Protein AF-A0A0Q4DGP3-F1 (afdb_monomer_lite)

pLDDT: mean 91.42, std 11.62, range [56.94, 98.38]

Sequence (60 aa):
MKRLAGQGERTEQRLRQVEAAIVALDNDDLLDLADIFEAKPDNPIRQIAQAEMAKREISL

Radius of gyration: 14.29 Å; chains: 1; bounding box: 34×21×38 Å

Foldseek 3Di:
DVVVVVVVVVVVVVVVVVLVVLLPDDPVVLAVQLVVCVVPPPDPSNVSSVVSCVVVVHDD

Structure (mmCIF, N/CA/C/O backbone):
data_AF-A0A0Q4DGP3-F1
#
_entry.id   AF-A0A0Q4DGP3-F1
#
loop_
_atom_site.group_PDB
_atom_site.id
_atom_site.type_symbol
_atom_site.label_atom_id
_atom_site.label_alt_id
_atom_site.label_comp_id
_atom_site.label_asym_id
_at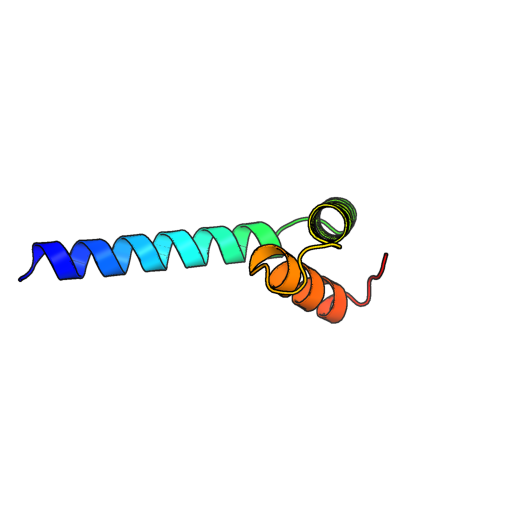om_site.label_entity_id
_atom_site.label_seq_id
_atom_site.pdbx_PDB_ins_code
_atom_site.Cartn_x
_atom_site.Cartn_y
_atom_site.Cartn_z
_atom_site.occupancy
_atom_site.B_iso_or_equiv
_atom_site.auth_seq_id
_atom_site.auth_comp_id
_atom_site.auth_asym_id
_atom_site.auth_atom_id
_atom_site.pdbx_PDB_model_num
ATOM 1 N N . MET A 1 1 ? -21.484 11.395 25.173 1.00 56.94 1 MET A N 1
ATOM 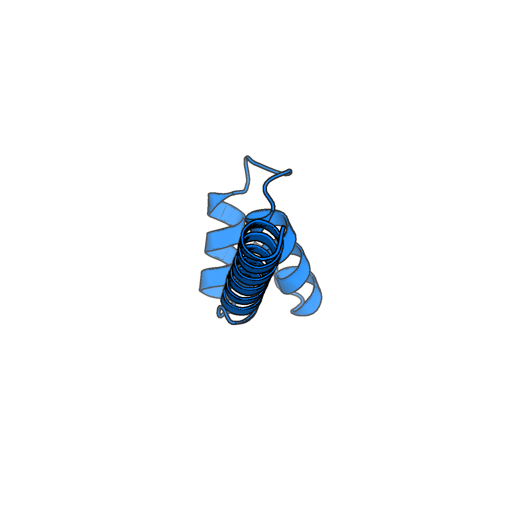2 C CA . MET A 1 1 ? -20.023 11.621 25.067 1.00 56.94 1 MET A CA 1
ATOM 3 C C . MET A 1 1 ? -19.227 10.317 24.907 1.00 56.94 1 MET A C 1
ATOM 5 O O . MET A 1 1 ? -18.581 10.179 23.882 1.00 56.94 1 MET A O 1
ATOM 9 N N . LYS A 1 2 ? -19.329 9.311 25.801 1.00 59.72 2 LYS A N 1
ATOM 10 C CA . LYS A 1 2 ? -18.570 8.031 25.694 1.00 59.72 2 LYS A CA 1
ATOM 11 C C . LYS A 1 2 ? -18.751 7.236 24.383 1.00 59.72 2 LYS A C 1
ATOM 13 O O . LYS A 1 2 ? -17.808 6.619 23.907 1.00 59.72 2 LYS A O 1
ATOM 18 N N . ARG A 1 3 ? -19.949 7.250 23.786 1.00 57.06 3 ARG A N 1
ATOM 19 C CA . ARG A 1 3 ? -20.262 6.455 22.581 1.00 57.06 3 ARG A CA 1
ATOM 20 C C . ARG A 1 3 ? -19.586 6.973 21.304 1.00 57.06 3 ARG A C 1
ATOM 22 O O . ARG A 1 3 ? -19.232 6.167 20.456 1.00 57.06 3 ARG A O 1
ATOM 29 N N . LEU A 1 4 ? -19.392 8.290 21.197 1.00 59.16 4 LEU A N 1
ATOM 30 C CA . LEU A 1 4 ? -18.718 8.923 20.055 1.00 59.16 4 LEU A CA 1
ATOM 31 C C . LEU A 1 4 ? -17.203 8.672 20.106 1.00 59.16 4 LEU A C 1
ATOM 33 O O . LEU A 1 4 ? -16.612 8.323 19.091 1.00 59.16 4 LEU A O 1
ATOM 37 N N . ALA A 1 5 ? -16.603 8.729 21.301 1.00 61.44 5 ALA A N 1
ATOM 38 C CA . ALA A 1 5 ? -15.188 8.400 21.500 1.00 61.44 5 ALA A CA 1
ATOM 39 C C . ALA A 1 5 ? -14.863 6.947 21.091 1.00 61.44 5 ALA A C 1
ATOM 41 O O . ALA A 1 5 ? -13.932 6.716 20.327 1.00 61.44 5 ALA A O 1
ATOM 42 N N . GLY A 1 6 ? -15.696 5.974 21.485 1.00 66.81 6 GLY A N 1
ATOM 43 C CA . GLY A 1 6 ? -15.519 4.568 21.086 1.00 66.81 6 GLY A CA 1
ATOM 44 C C . GLY A 1 6 ? -15.852 4.258 19.617 1.00 66.81 6 GLY A C 1
ATOM 45 O O . GLY A 1 6 ? -15.624 3.142 19.151 1.00 66.81 6 GLY A O 1
ATOM 46 N N . GLN A 1 7 ? -16.440 5.194 18.866 1.00 70.56 7 GLN A N 1
ATOM 47 C CA . GLN A 1 7 ? -16.590 5.068 17.409 1.00 70.56 7 GLN A CA 1
ATOM 48 C C . GLN A 1 7 ? -15.331 5.549 16.680 1.00 70.56 7 GLN A C 1
ATOM 50 O O . GLN A 1 7 ? -14.922 4.897 15.720 1.00 70.56 7 GLN A O 1
ATOM 55 N N . GLY A 1 8 ? -14.692 6.617 17.172 1.00 78.94 8 GLY A N 1
ATOM 56 C CA . GLY A 1 8 ? -13.404 7.098 16.662 1.00 78.94 8 GLY A CA 1
ATOM 57 C C . GLY A 1 8 ? -12.310 6.042 16.796 1.00 78.94 8 GLY A C 1
ATOM 58 O O . GLY A 1 8 ? -11.735 5.627 15.797 1.00 78.94 8 GLY A O 1
ATOM 59 N N . GLU A 1 9 ? -12.135 5.492 17.999 1.00 82.38 9 GLU A N 1
ATOM 60 C CA . GLU A 1 9 ? -11.101 4.485 18.282 1.00 82.38 9 GLU A CA 1
ATOM 61 C C . GLU A 1 9 ? -11.221 3.232 17.396 1.00 82.38 9 GLU A C 1
ATOM 63 O O . GLU A 1 9 ? -10.233 2.737 16.855 1.00 82.38 9 GLU A O 1
ATOM 68 N N . ARG A 1 10 ? -12.450 2.747 17.170 1.00 86.75 10 ARG A N 1
ATOM 69 C CA . ARG A 1 10 ? -12.696 1.603 16.276 1.00 86.75 10 ARG A CA 1
ATOM 70 C C . ARG A 1 10 ? -12.425 1.934 14.812 1.00 86.75 10 ARG A C 1
ATOM 72 O O . ARG A 1 10 ? -11.953 1.071 14.075 1.00 86.75 10 ARG A O 1
ATOM 79 N N . THR A 1 11 ? -12.723 3.161 14.393 1.00 90.00 11 THR A N 1
ATOM 80 C CA . THR A 1 11 ? -12.455 3.624 13.025 1.00 90.00 11 THR A CA 1
ATOM 81 C C . THR A 1 11 ? -10.951 3.711 12.781 1.00 90.00 11 THR A C 1
ATOM 83 O O . THR A 1 11 ? -10.459 3.170 11.796 1.00 90.00 11 THR A O 1
ATOM 86 N N . GLU A 1 12 ? -10.207 4.295 13.719 1.00 91.62 12 GLU A N 1
ATOM 87 C CA . GLU A 1 12 ? -8.745 4.369 13.666 1.00 91.62 12 GLU A CA 1
ATOM 88 C C . GLU A 1 12 ? -8.096 2.985 13.694 1.00 91.62 12 GLU A C 1
ATOM 90 O O . GLU A 1 12 ? -7.180 2.706 12.922 1.00 91.62 12 GLU A O 1
ATOM 95 N N . GLN A 1 13 ? -8.585 2.085 14.552 1.00 93.94 13 GLN A N 1
ATOM 96 C CA . GLN A 1 13 ? -8.092 0.713 14.595 1.00 93.94 13 GLN A CA 1
ATOM 97 C C . GLN A 1 13 ? -8.317 -0.000 13.261 1.00 93.94 13 GLN A C 1
ATOM 99 O O . GLN A 1 13 ? -7.422 -0.698 12.785 1.00 93.94 13 GLN A O 1
ATOM 104 N N . ARG A 1 14 ? -9.488 0.184 12.643 1.00 94.69 14 ARG A N 1
ATOM 105 C CA . ARG A 1 14 ? -9.782 -0.409 11.338 1.00 94.69 14 ARG A CA 1
ATOM 106 C C . ARG A 1 14 ? -8.880 0.158 10.244 1.00 94.69 14 ARG A C 1
ATOM 108 O O . ARG A 1 14 ? -8.425 -0.615 9.410 1.00 94.69 14 ARG A O 1
ATOM 115 N N . LEU A 1 15 ? -8.596 1.460 10.266 1.00 94.81 15 LEU A N 1
ATOM 116 C CA . LEU A 1 15 ? -7.684 2.086 9.308 1.00 94.81 15 LEU A CA 1
ATOM 117 C C . LEU A 1 15 ? -6.266 1.514 9.436 1.00 94.81 15 LEU A C 1
ATOM 119 O O . LEU A 1 15 ? -5.718 1.041 8.446 1.00 94.81 15 LEU A O 1
ATOM 123 N N . ARG A 1 16 ? -5.735 1.417 10.663 1.00 95.94 16 ARG A N 1
ATOM 124 C CA . ARG A 1 16 ? -4.425 0.792 10.922 1.00 95.94 16 ARG A CA 1
ATOM 125 C C . ARG A 1 16 ? -4.352 -0.658 10.439 1.00 95.94 16 ARG A C 1
ATOM 127 O O . ARG A 1 16 ? -3.320 -1.090 9.941 1.00 95.94 16 ARG A O 1
ATOM 134 N N . GLN A 1 17 ? -5.437 -1.422 10.583 1.00 97.50 17 GLN A N 1
ATOM 135 C CA . GLN A 1 17 ? -5.501 -2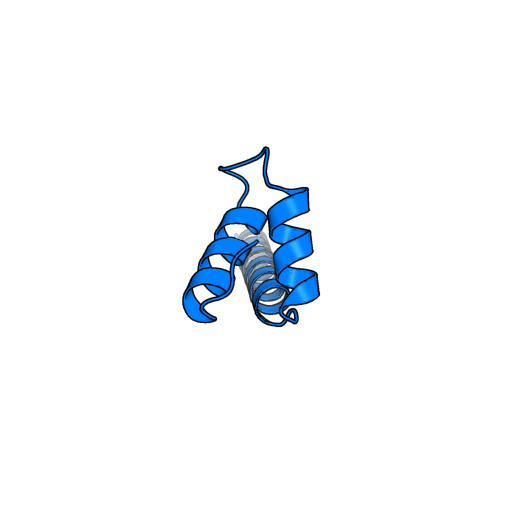.798 10.077 1.00 97.50 17 GLN A CA 1
ATOM 136 C C . GLN A 1 17 ? -5.441 -2.857 8.548 1.00 97.50 17 GLN A C 1
ATOM 138 O O . GLN A 1 17 ? -4.806 -3.758 8.011 1.00 97.50 17 GLN A O 1
ATOM 143 N N . VAL A 1 18 ? -6.089 -1.917 7.855 1.00 96.25 18 VAL A N 1
ATOM 144 C CA . VAL A 1 18 ? -6.034 -1.835 6.388 1.00 96.25 18 VAL A CA 1
ATOM 145 C C . VAL A 1 18 ? -4.632 -1.447 5.924 1.00 96.25 18 VAL A C 1
ATOM 147 O O . VAL A 1 18 ? -4.093 -2.106 5.043 1.00 96.25 18 VAL A O 1
ATOM 150 N N . GLU A 1 19 ? -4.014 -0.443 6.547 1.00 97.19 19 GLU A N 1
ATOM 151 C CA . GLU A 1 19 ? -2.634 -0.039 6.244 1.00 97.19 19 GLU A CA 1
ATOM 152 C C . GLU A 1 19 ? -1.654 -1.204 6.435 1.00 97.19 19 GLU A C 1
ATOM 154 O O . GLU A 1 19 ? -0.859 -1.500 5.546 1.00 97.19 19 GLU A O 1
ATOM 159 N N . ALA A 1 20 ? -1.760 -1.920 7.560 1.00 97.88 20 ALA A N 1
ATOM 160 C CA . ALA A 1 20 ? -0.929 -3.088 7.834 1.00 97.88 20 ALA A CA 1
ATOM 161 C C . ALA A 1 20 ? -1.163 -4.227 6.831 1.00 97.88 20 ALA A C 1
ATOM 163 O O . ALA A 1 20 ? -0.209 -4.896 6.446 1.00 97.88 20 ALA A O 1
ATOM 164 N N . ALA A 1 21 ? -2.408 -4.444 6.395 1.00 98.12 21 ALA A N 1
ATOM 165 C CA . ALA A 1 21 ? -2.726 -5.459 5.396 1.00 98.12 21 ALA A CA 1
ATOM 166 C C . ALA A 1 21 ? -2.106 -5.133 4.030 1.00 98.12 21 ALA A C 1
ATOM 168 O O . ALA A 1 21 ? -1.557 -6.029 3.402 1.00 98.12 21 ALA A O 1
ATOM 169 N N . ILE A 1 22 ? -2.132 -3.863 3.605 1.00 97.50 22 ILE A N 1
ATOM 170 C CA . ILE A 1 22 ? -1.481 -3.418 2.361 1.00 97.50 22 ILE A CA 1
ATOM 171 C C . ILE A 1 22 ? 0.037 -3.607 2.454 1.00 97.50 22 ILE A C 1
ATOM 173 O O . ILE A 1 22 ? 0.651 -4.145 1.541 1.00 97.50 22 ILE A O 1
ATOM 177 N N . VAL A 1 23 ? 0.647 -3.217 3.578 1.00 97.81 23 VAL A N 1
ATOM 178 C CA . VAL A 1 23 ? 2.094 -3.383 3.806 1.00 97.81 23 VAL A CA 1
ATOM 179 C C . VAL A 1 23 ? 2.510 -4.855 3.872 1.00 97.81 23 VAL A C 1
ATOM 181 O O . VAL A 1 23 ? 3.669 -5.162 3.624 1.00 97.81 23 VAL A O 1
ATOM 184 N N . ALA A 1 24 ? 1.600 -5.771 4.203 1.00 98.25 24 ALA A N 1
ATOM 185 C CA . ALA A 1 24 ? 1.879 -7.204 4.272 1.00 98.25 24 ALA A CA 1
ATOM 186 C C . ALA A 1 24 ? 1.721 -7.940 2.930 1.00 98.25 24 ALA A C 1
ATOM 188 O O . ALA A 1 24 ? 2.030 -9.130 2.879 1.00 98.25 24 ALA A O 1
ATOM 189 N N . LEU A 1 25 ? 1.255 -7.264 1.871 1.00 98.19 25 LEU A N 1
ATOM 190 C CA . LEU A 1 25 ? 1.183 -7.844 0.528 1.00 98.19 25 LEU A CA 1
ATOM 191 C C . LEU A 1 25 ? 2.575 -8.249 0.035 1.00 98.19 25 LEU A C 1
ATOM 193 O O . LEU A 1 25 ? 3.588 -7.650 0.429 1.00 98.19 25 LEU A O 1
ATOM 197 N N . ASP A 1 26 ? 2.628 -9.266 -0.823 1.00 98.38 26 ASP A N 1
ATOM 198 C CA . ASP A 1 26 ? 3.853 -9.599 -1.541 1.00 98.38 26 ASP A CA 1
ATOM 199 C C . ASP A 1 26 ? 4.155 -8.548 -2.623 1.00 98.38 26 ASP A C 1
ATOM 201 O O . ASP A 1 26 ? 3.490 -7.517 -2.716 1.00 98.38 26 ASP A O 1
ATOM 205 N N . ASN A 1 27 ? 5.242 -8.735 -3.367 1.00 98.25 27 ASN A N 1
ATOM 206 C CA . ASN A 1 27 ? 5.662 -7.729 -4.335 1.00 98.25 27 ASN A CA 1
ATOM 207 C C . ASN A 1 27 ? 4.715 -7.650 -5.537 1.00 98.25 27 ASN A C 1
ATOM 209 O O . ASN A 1 27 ? 4.444 -6.540 -5.983 1.00 98.25 27 ASN A O 1
ATOM 213 N N . ASP A 1 28 ? 4.208 -8.781 -6.027 1.00 98.06 28 ASP A N 1
ATOM 214 C CA . ASP A 1 28 ? 3.355 -8.823 -7.218 1.00 98.06 28 ASP A CA 1
ATOM 215 C C . ASP A 1 28 ? 1.994 -8.184 -6.908 1.00 98.06 28 ASP A C 1
ATOM 217 O O . ASP A 1 28 ? 1.564 -7.268 -7.609 1.00 98.06 28 ASP A O 1
ATOM 221 N N . ASP A 1 29 ? 1.387 -8.545 -5.774 1.00 97.94 29 ASP A N 1
ATOM 222 C CA . ASP A 1 29 ? 0.134 -7.946 -5.308 1.00 97.94 29 ASP A CA 1
ATOM 223 C C . ASP A 1 29 ? 0.278 -6.435 -5.046 1.00 97.94 29 ASP A C 1
ATOM 225 O O . ASP A 1 29 ? -0.653 -5.653 -5.264 1.00 97.94 29 ASP A O 1
ATOM 229 N N . LEU A 1 30 ? 1.439 -5.994 -4.547 1.00 97.56 30 LEU A N 1
ATOM 230 C CA . LEU A 1 30 ? 1.706 -4.580 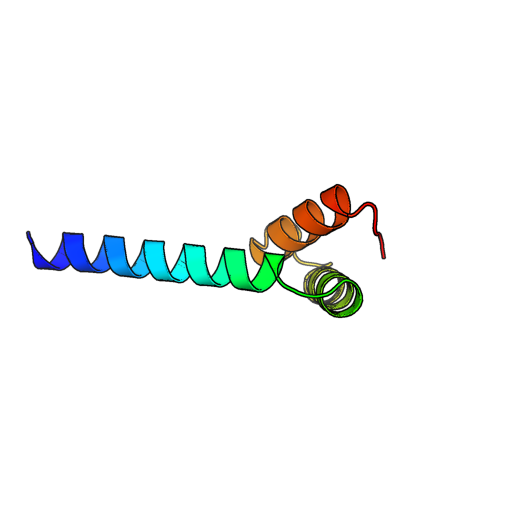-4.283 1.00 97.56 30 LEU A CA 1
ATOM 231 C C . LEU A 1 30 ? 1.854 -3.772 -5.580 1.00 97.56 30 LEU A C 1
ATOM 233 O O . LEU A 1 30 ? 1.381 -2.633 -5.644 1.00 97.56 30 LEU A O 1
ATOM 237 N N . LEU A 1 31 ? 2.487 -4.362 -6.598 1.00 97.69 31 LEU A N 1
ATOM 238 C CA . LEU A 1 31 ? 2.601 -3.789 -7.938 1.00 97.69 31 LEU A CA 1
ATOM 239 C C . LEU A 1 31 ? 1.222 -3.677 -8.593 1.00 97.69 31 LEU A C 1
ATOM 241 O O . LEU A 1 31 ? 0.844 -2.582 -9.012 1.00 97.69 31 LEU A O 1
ATOM 245 N N . ASP A 1 32 ? 0.430 -4.749 -8.567 1.00 97.56 32 ASP A N 1
ATOM 246 C CA . ASP A 1 32 ? -0.944 -4.753 -9.079 1.00 97.56 32 ASP A CA 1
ATOM 247 C C . ASP A 1 32 ? -1.803 -3.688 -8.387 1.00 97.56 32 ASP A C 1
ATOM 249 O O . ASP A 1 32 ? -2.562 -2.957 -9.025 1.00 97.56 32 ASP A O 1
ATOM 253 N N . LEU A 1 33 ? -1.667 -3.537 -7.067 1.00 96.50 33 LEU A N 1
ATOM 254 C CA . LEU A 1 33 ? -2.403 -2.519 -6.326 1.00 96.50 33 LEU A CA 1
ATOM 255 C C . LEU A 1 33 ? -1.997 -1.096 -6.737 1.00 96.50 33 LEU A C 1
ATOM 257 O O . LEU A 1 33 ? -2.856 -0.213 -6.824 1.00 96.50 33 LEU A O 1
ATOM 261 N N . ALA A 1 34 ? -0.711 -0.853 -6.992 1.00 95.50 34 ALA A N 1
ATOM 262 C CA . ALA A 1 34 ? -0.237 0.436 -7.484 1.00 95.50 34 ALA A CA 1
ATOM 263 C C . ALA A 1 34 ? -0.750 0.735 -8.903 1.00 95.50 34 ALA A C 1
ATOM 265 O O . ALA A 1 34 ? -1.149 1.876 -9.161 1.00 95.50 34 ALA A O 1
ATOM 266 N N . ASP A 1 35 ? -0.801 -0.279 -9.770 1.00 96.06 35 ASP A N 1
ATOM 267 C CA . ASP A 1 35 ? -1.317 -0.200 -11.142 1.00 96.06 35 ASP A CA 1
ATOM 268 C C . ASP A 1 35 ? -2.831 0.077 -11.174 1.00 96.06 35 ASP A C 1
ATOM 270 O O . ASP A 1 35 ? -3.289 1.042 -11.790 1.00 96.06 35 ASP A O 1
ATOM 274 N N . ILE A 1 36 ? -3.624 -0.656 -10.380 1.00 97.31 36 ILE A N 1
ATOM 275 C CA . ILE A 1 36 ? -5.084 -0.463 -10.257 1.00 97.31 36 ILE A CA 1
ATOM 276 C C . ILE A 1 36 ? -5.444 0.992 -9.926 1.00 97.31 36 ILE A C 1
ATOM 278 O O . ILE A 1 36 ? -6.470 1.521 -10.374 1.00 97.31 36 ILE A O 1
ATOM 282 N N . PHE A 1 37 ? -4.621 1.647 -9.108 1.00 96.44 37 PHE A N 1
ATOM 283 C CA . PHE A 1 37 ? -4.833 3.029 -8.702 1.00 96.44 37 PHE A CA 1
ATOM 284 C C . PHE A 1 37 ? -3.969 4.038 -9.463 1.00 96.44 37 PHE A C 1
ATOM 286 O O . PHE A 1 37 ? -3.995 5.209 -9.090 1.00 96.44 37 PHE A O 1
ATOM 293 N N . GLU A 1 38 ? -3.266 3.662 -10.534 1.00 95.06 38 GLU A N 1
ATOM 294 C CA . GLU A 1 38 ? -2.321 4.529 -11.251 1.00 95.06 38 GLU A CA 1
ATOM 295 C C . GLU A 1 38 ? -2.931 5.901 -11.592 1.00 95.06 38 GLU A C 1
ATOM 297 O O . GLU A 1 38 ? -2.367 6.943 -11.245 1.00 95.06 38 GLU A O 1
ATOM 302 N N . ALA A 1 39 ? -4.146 5.901 -12.151 1.00 95.44 39 ALA A N 1
ATOM 303 C CA . ALA A 1 39 ? -4.893 7.098 -12.548 1.00 95.44 39 ALA A CA 1
ATOM 304 C C . ALA A 1 39 ? -5.441 7.942 -11.373 1.00 95.44 39 ALA A C 1
ATOM 306 O O . ALA A 1 39 ? -6.154 8.925 -11.590 1.00 95.44 39 ALA A O 1
ATOM 307 N N . LYS A 1 40 ? -5.166 7.559 -10.119 1.00 95.62 40 LYS A N 1
ATOM 308 C CA . LYS A 1 40 ? -5.672 8.204 -8.896 1.00 95.62 40 LYS A CA 1
ATOM 309 C C . LYS A 1 40 ? -4.519 8.532 -7.936 1.00 95.62 40 LYS A C 1
ATOM 311 O O . LYS A 1 40 ? -4.405 7.895 -6.886 1.00 95.62 40 LYS A O 1
ATOM 316 N N . PRO A 1 41 ? -3.681 9.539 -8.247 1.00 87.62 41 PRO A N 1
ATOM 317 C CA . PRO A 1 41 ? -2.476 9.850 -7.473 1.00 87.62 41 PRO A CA 1
ATOM 318 C C . PRO A 1 41 ? -2.747 10.199 -6.001 1.00 87.62 41 PRO A C 1
ATOM 320 O O . PRO A 1 41 ? -1.955 9.842 -5.130 1.00 87.62 41 PRO A O 1
ATOM 323 N N . ASP A 1 42 ? -3.898 10.810 -5.715 1.00 94.31 42 ASP A N 1
ATOM 324 C CA . ASP A 1 42 ? -4.303 11.202 -4.360 1.00 94.31 42 ASP A CA 1
ATOM 325 C C . ASP A 1 42 ? -4.990 10.074 -3.570 1.00 94.31 42 ASP A C 1
ATOM 327 O O . ASP A 1 42 ? -5.445 10.283 -2.446 1.00 94.31 42 ASP A O 1
ATOM 331 N N . ASN A 1 43 ? -5.111 8.870 -4.143 1.00 95.69 43 ASN A N 1
ATOM 332 C CA . ASN A 1 43 ? -5.723 7.748 -3.444 1.00 95.69 43 ASN A CA 1
ATOM 333 C C . ASN A 1 43 ? -4.794 7.240 -2.319 1.00 95.69 43 ASN A C 1
ATOM 335 O O . ASN A 1 43 ? -3.661 6.848 -2.612 1.00 95.69 43 ASN A O 1
ATOM 339 N N . PRO A 1 44 ? -5.262 7.155 -1.058 1.00 95.12 44 PRO A N 1
ATOM 340 C CA . PRO A 1 44 ? -4.431 6.703 0.060 1.00 95.12 44 PRO A CA 1
ATOM 341 C C . PRO A 1 44 ? -3.842 5.301 -0.131 1.00 95.12 44 PRO A C 1
ATOM 343 O O . PRO A 1 44 ? -2.707 5.057 0.263 1.00 95.12 44 PRO A O 1
ATOM 346 N N . ILE A 1 45 ? -4.574 4.388 -0.778 1.00 96.25 45 ILE A N 1
ATOM 347 C CA . ILE A 1 45 ? -4.107 3.019 -1.037 1.00 96.25 45 ILE A CA 1
ATOM 348 C C . ILE A 1 45 ? -2.896 3.046 -1.973 1.00 96.25 45 ILE A C 1
ATOM 350 O O . ILE A 1 45 ? -1.890 2.402 -1.688 1.00 96.25 45 ILE A O 1
ATOM 354 N N . ARG A 1 46 ? -2.952 3.858 -3.037 1.00 95.88 46 ARG A N 1
ATOM 355 C CA . ARG A 1 46 ? -1.830 4.054 -3.966 1.00 95.88 46 ARG A CA 1
ATOM 356 C C . ARG A 1 46 ? -0.612 4.633 -3.259 1.00 95.88 46 ARG A C 1
ATOM 358 O O . ARG A 1 46 ? 0.500 4.180 -3.491 1.00 95.88 46 ARG A O 1
ATOM 365 N N . GLN A 1 47 ? -0.813 5.634 -2.405 1.00 96.88 47 GLN A N 1
ATOM 366 C CA . GLN A 1 47 ? 0.279 6.280 -1.674 1.00 96.88 47 GLN A CA 1
ATOM 367 C C . GLN A 1 47 ? 0.978 5.301 -0.725 1.00 96.88 47 GLN A C 1
ATOM 369 O O . GLN A 1 47 ? 2.206 5.257 -0.691 1.00 96.88 47 GLN A O 1
ATOM 374 N N . ILE A 1 48 ? 0.207 4.485 0.002 1.00 97.69 48 ILE A N 1
ATOM 375 C CA . ILE A 1 48 ? 0.751 3.443 0.881 1.00 97.69 48 ILE A CA 1
ATOM 376 C C . ILE A 1 48 ? 1.503 2.394 0.057 1.00 97.69 48 ILE A C 1
ATOM 378 O O . ILE A 1 48 ? 2.630 2.050 0.411 1.00 97.69 48 ILE A O 1
ATOM 382 N N . ALA A 1 49 ? 0.917 1.932 -1.053 1.00 97.19 49 ALA A N 1
ATOM 383 C CA . ALA A 1 49 ? 1.545 0.949 -1.928 1.00 97.19 49 ALA A CA 1
ATOM 384 C C . ALA A 1 49 ? 2.879 1.462 -2.489 1.00 97.19 49 ALA A C 1
ATOM 386 O O . ALA A 1 49 ? 3.903 0.810 -2.322 1.00 97.19 49 ALA A O 1
ATOM 387 N N . GLN A 1 50 ? 2.905 2.679 -3.041 1.00 96.56 50 GLN A N 1
ATOM 388 C CA . GLN A 1 50 ? 4.127 3.297 -3.565 1.00 96.56 50 GLN A CA 1
ATOM 389 C C . GLN A 1 50 ? 5.194 3.516 -2.492 1.00 96.56 50 GLN A C 1
ATOM 391 O O . GLN A 1 50 ? 6.379 3.310 -2.751 1.00 96.56 50 GLN A O 1
ATOM 396 N N . ALA A 1 51 ? 4.797 3.919 -1.283 1.00 97.62 51 ALA A N 1
ATOM 397 C CA . ALA A 1 51 ? 5.735 4.073 -0.179 1.00 97.62 51 ALA A CA 1
ATOM 398 C C . ALA A 1 51 ? 6.370 2.732 0.213 1.00 97.62 51 ALA A C 1
ATOM 400 O O . ALA A 1 51 ? 7.561 2.681 0.511 1.00 97.62 51 ALA A O 1
ATOM 401 N N . GLU A 1 52 ? 5.596 1.647 0.209 1.00 98.19 52 GLU A N 1
ATOM 402 C CA . GLU A 1 52 ? 6.110 0.312 0.502 1.00 98.19 52 GLU A CA 1
ATOM 403 C C . GLU A 1 52 ? 6.964 -0.244 -0.650 1.00 98.19 52 GLU A C 1
ATOM 405 O O . GLU A 1 52 ? 8.043 -0.773 -0.394 1.00 98.19 52 GLU A O 1
ATOM 410 N N . MET A 1 53 ? 6.572 -0.022 -1.909 1.00 97.75 53 MET A N 1
ATOM 411 C CA . MET A 1 53 ? 7.386 -0.343 -3.088 1.00 97.75 53 MET A CA 1
ATOM 412 C C . MET A 1 53 ? 8.755 0.339 -3.027 1.00 97.75 53 MET A C 1
ATOM 414 O O . MET A 1 53 ? 9.779 -0.309 -3.224 1.00 97.75 53 MET A O 1
ATOM 418 N N . ALA A 1 54 ? 8.782 1.629 -2.673 1.00 98.00 54 ALA A N 1
ATOM 419 C CA . ALA A 1 54 ? 10.017 2.388 -2.523 1.00 98.00 54 ALA A CA 1
ATOM 420 C C . ALA A 1 54 ? 10.914 1.833 -1.404 1.00 98.00 54 ALA A C 1
ATOM 422 O O . ALA A 1 54 ? 12.128 1.771 -1.578 1.00 98.00 54 ALA A O 1
ATOM 423 N N . LYS A 1 55 ? 10.343 1.388 -0.273 1.00 98.06 55 LYS A N 1
ATOM 424 C CA . LYS A 1 55 ? 11.118 0.733 0.799 1.00 98.06 55 LYS A CA 1
ATOM 425 C C . LYS A 1 55 ? 11.701 -0.612 0.373 1.00 98.06 55 LYS A C 1
ATOM 427 O O . LYS A 1 55 ? 12.751 -0.995 0.878 1.00 98.06 55 LYS A O 1
ATOM 432 N N . ARG A 1 56 ? 10.994 -1.333 -0.498 1.00 97.94 56 ARG A N 1
ATOM 433 C CA . ARG A 1 56 ? 11.390 -2.650 -1.015 1.00 97.94 56 ARG A CA 1
ATOM 434 C C . ARG A 1 56 ? 12.226 -2.576 -2.293 1.00 97.94 56 ARG A C 1
ATOM 436 O O . ARG A 1 56 ? 12.621 -3.620 -2.797 1.00 97.94 56 ARG A O 1
ATOM 443 N N . GLU A 1 57 ? 12.477 -1.369 -2.801 1.00 97.75 57 GLU A N 1
ATOM 444 C CA . GLU A 1 57 ? 13.226 -1.111 -4.035 1.00 97.75 57 GLU A CA 1
ATOM 445 C C . GLU A 1 57 ? 12.637 -1.821 -5.268 1.00 97.75 57 GLU A C 1
ATOM 447 O O . GLU A 1 57 ? 13.363 -2.257 -6.160 1.00 97.75 57 GLU A O 1
ATOM 452 N N . ILE A 1 58 ? 11.305 -1.918 -5.329 1.00 97.06 58 ILE A N 1
ATOM 453 C CA . ILE A 1 58 ? 10.573 -2.457 -6.482 1.00 97.06 58 ILE A CA 1
ATOM 454 C C . ILE A 1 58 ? 9.838 -1.340 -7.229 1.00 97.06 58 ILE A C 1
ATOM 456 O O . ILE A 1 58 ? 9.425 -0.338 -6.641 1.00 97.06 58 ILE A O 1
ATOM 460 N N . SER A 1 59 ? 9.651 -1.520 -8.532 1.00 93.56 59 SER A N 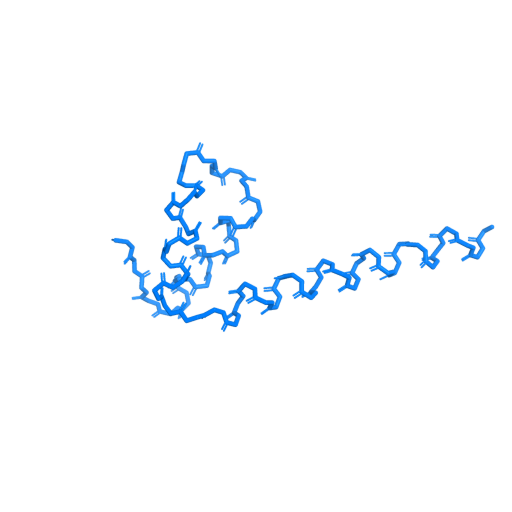1
ATOM 461 C CA . SER A 1 59 ? 8.893 -0.614 -9.394 1.00 93.56 59 SER A CA 1
ATOM 462 C C . SER A 1 59 ? 8.049 -1.412 -10.380 1.00 93.56 59 SER A C 1
ATOM 464 O O . SER A 1 59 ? 8.372 -2.565 -10.666 1.00 93.56 59 SER A O 1
ATOM 466 N N . LEU A 1 60 ? 6.987 -0.779 -10.885 1.00 83.38 60 LEU A N 1
ATOM 467 C CA . LEU A 1 60 ? 6.287 -1.236 -12.087 1.00 83.38 60 LEU A CA 1
ATOM 468 C C . LEU A 1 60 ? 7.220 -1.208 -13.306 1.00 83.38 60 LEU A C 1
ATOM 470 O O . LEU A 1 60 ? 8.172 -0.384 -13.295 1.00 83.38 60 LEU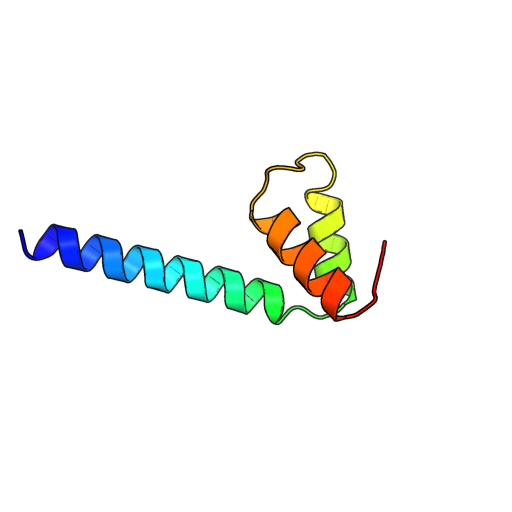 A O 1
#

Secondary structure (DSSP, 8-state):
-HHHHHHHHHHHHHHHHHHHHHHTS-HHHHHHHHHHTTT-TT-HHHHHHHHHHHHTT---